Protein AF-A0A4Y2ASX8-F1 (afdb_monomer_lite)

Radius of gyration: 18.34 Å; chains: 1; bounding box: 44×47×40 Å

Foldseek 3Di:
DCLVCLLPCVLPDVVVVVVVQVVVQVVLCVVVVHDPPDDPVVSCVVVVHDRPNVSSLVSLLVVVVVLLLDPPRPCVCVLVDCPVVVVCVVPVVDRDDSNVVNVVVDPPVCVPDNPPNPPPPDDDD

Sequence (125 aa):
MIDYGSVVYGSARPSYLKRLVYVHHQALRLCLGAFRTSPMPSLYAETFEPSLSPRRDKLSLSYYFRILSNDNHPLRETLLNGNNNRLFNARPSCIPHFGLRMRNILPDTFHGVKVHTNDFCGHPP

Secondary structure (DSSP, 8-state):
--GGGHHHHTTS-HHHHHHHHHHHHHHHHHHHT--TTS-HHHHHHHHT---HHHHHHHHHHHHHHHHHT-TT-HHHHHHH-THHHHHHHH-TTSPPPHHHHHHHHS-GGGGG-------------

Structure (mmCIF, N/CA/C/O backbone):
data_AF-A0A4Y2ASX8-F1
#
_entry.id   AF-A0A4Y2ASX8-F1
#
loop_
_atom_site.group_PDB
_atom_site.id
_atom_site.type_symbol
_atom_site.label_atom_id
_atom_site.label_alt_id
_atom_site.label_comp_id
_atom_site.label_asym_id
_atom_site.label_entity_id
_atom_site.label_seq_id
_atom_site.pdbx_PDB_ins_code
_atom_site.Cartn_x
_atom_site.Cartn_y
_atom_site.Cartn_z
_atom_site.occupancy
_atom_site.B_iso_or_equiv
_atom_site.auth_seq_id
_atom_site.auth_comp_id
_atom_site.auth_asym_id
_atom_site.auth_atom_id
_atom_site.pdbx_PDB_model_num
ATOM 1 N N . MET A 1 1 ? -7.655 -14.356 2.475 1.00 56.94 1 MET A N 1
ATOM 2 C CA . MET A 1 1 ? -7.962 -15.211 1.304 1.00 56.94 1 MET A CA 1
ATOM 3 C C . MET A 1 1 ? -8.598 -14.413 0.158 1.00 56.94 1 MET A C 1
ATOM 5 O O . MET A 1 1 ? -9.666 -14.754 -0.330 1.00 56.94 1 MET A O 1
ATOM 9 N N . ILE A 1 2 ? -7.925 -13.343 -0.285 1.00 71.12 2 ILE A N 1
ATOM 10 C CA . ILE A 1 2 ? -8.129 -12.701 -1.612 1.00 71.12 2 ILE A CA 1
ATOM 11 C C . ILE A 1 2 ? -6.741 -12.470 -2.268 1.00 71.12 2 ILE A C 1
ATOM 13 O O . ILE A 1 2 ? -6.567 -11.796 -3.275 1.00 71.12 2 ILE A O 1
ATOM 17 N N . ASP A 1 3 ? -5.708 -13.088 -1.703 1.00 80.81 3 ASP A N 1
ATOM 18 C CA . ASP A 1 3 ? -4.308 -12.722 -1.908 1.00 80.81 3 ASP A CA 1
ATOM 19 C C . ASP A 1 3 ? -3.784 -13.137 -3.291 1.00 80.81 3 ASP A C 1
ATOM 21 O O . ASP A 1 3 ? -2.919 -12.472 -3.847 1.00 80.81 3 ASP A O 1
ATOM 25 N N . TYR A 1 4 ? -4.375 -14.162 -3.912 1.00 82.12 4 TYR A N 1
ATOM 26 C CA . TYR A 1 4 ? -4.001 -14.618 -5.255 1.00 82.12 4 TYR A CA 1
ATOM 27 C C . TYR A 1 4 ? -4.184 -13.532 -6.330 1.00 82.12 4 TYR A C 1
ATOM 29 O O . TYR A 1 4 ? -3.345 -13.359 -7.209 1.00 82.12 4 TYR A O 1
ATOM 37 N N . GLY A 1 5 ? -5.267 -12.755 -6.242 1.00 83.62 5 GLY A N 1
ATOM 38 C CA . GLY A 1 5 ? -5.563 -11.688 -7.200 1.00 83.62 5 GLY A CA 1
ATOM 39 C C . GLY A 1 5 ? -4.975 -10.327 -6.823 1.00 83.62 5 GLY A C 1
ATOM 40 O O . GLY A 1 5 ? -5.189 -9.361 -7.560 1.00 83.62 5 GLY A O 1
ATOM 41 N N . SER A 1 6 ? -4.287 -10.210 -5.679 1.00 86.12 6 SER A N 1
ATOM 42 C CA . SER A 1 6 ? -3.977 -8.918 -5.041 1.00 86.12 6 SER A CA 1
ATOM 43 C C . SER A 1 6 ? -3.147 -7.981 -5.896 1.00 86.12 6 SER A C 1
ATOM 45 O O . SER A 1 6 ? -3.296 -6.761 -5.810 1.00 86.12 6 SER A O 1
ATOM 47 N N . VAL A 1 7 ? -2.303 -8.558 -6.742 1.00 86.00 7 VAL A N 1
ATOM 48 C CA . VAL A 1 7 ? -1.475 -7.848 -7.711 1.00 86.00 7 VAL A CA 1
ATOM 4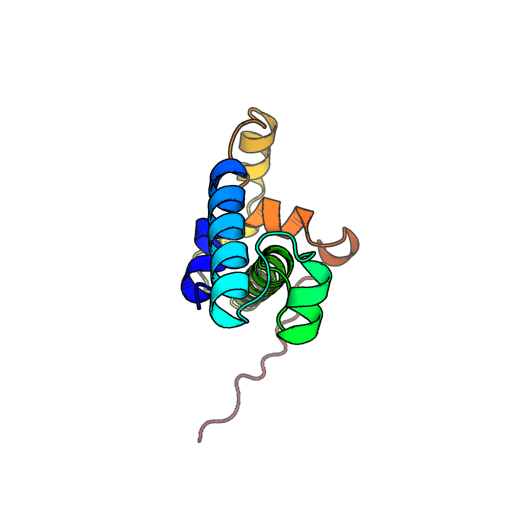9 C C . VAL A 1 7 ? -2.343 -7.155 -8.766 1.00 86.00 7 VAL A C 1
ATOM 51 O O . VAL A 1 7 ? -2.096 -5.998 -9.096 1.00 86.00 7 VAL A O 1
ATOM 54 N N . VAL A 1 8 ? -3.381 -7.842 -9.253 1.00 85.75 8 VAL A N 1
ATOM 55 C CA . VAL A 1 8 ? -4.227 -7.402 -10.371 1.00 85.75 8 VAL A CA 1
ATOM 56 C C . VAL A 1 8 ? -5.261 -6.384 -9.901 1.00 85.75 8 VAL A C 1
ATOM 58 O O . VAL A 1 8 ? -5.255 -5.235 -10.341 1.00 85.75 8 VAL A O 1
ATOM 61 N N . TYR A 1 9 ? -6.127 -6.761 -8.955 1.00 87.56 9 TYR A N 1
ATOM 62 C CA . TYR A 1 9 ? -7.146 -5.831 -8.454 1.00 87.56 9 TYR A CA 1
ATOM 63 C C . TYR A 1 9 ? -6.548 -4.751 -7.546 1.00 87.56 9 TYR A C 1
ATOM 65 O O . TYR A 1 9 ? -7.222 -3.771 -7.240 1.00 87.56 9 TYR A O 1
ATOM 73 N N . GLY A 1 10 ? -5.293 -4.889 -7.106 1.00 85.62 10 GLY A N 1
ATOM 74 C CA . GLY A 1 10 ? -4.578 -3.840 -6.384 1.00 85.62 10 GLY A CA 1
ATOM 75 C C . GLY A 1 10 ? -4.471 -2.536 -7.183 1.00 85.62 10 GLY A C 1
ATOM 76 O O . GLY A 1 10 ? -4.437 -1.462 -6.583 1.00 85.62 10 GLY A O 1
ATOM 77 N N . SER A 1 11 ? -4.484 -2.622 -8.515 1.00 86.31 11 SER A N 1
ATOM 78 C CA . SER A 1 11 ? -4.579 -1.468 -9.410 1.00 86.31 11 SER A CA 1
ATOM 79 C C . SER A 1 11 ? -6.014 -0.965 -9.604 1.00 86.31 11 SER A C 1
ATOM 81 O O . SER A 1 11 ? -6.218 -0.002 -10.321 1.00 86.31 11 SER A O 1
ATOM 83 N N . ALA A 1 12 ? -7.046 -1.548 -8.995 1.00 89.06 12 ALA A N 1
ATOM 84 C CA . ALA A 1 12 ? -8.406 -1.033 -9.145 1.00 89.06 12 ALA A CA 1
ATOM 85 C C . ALA A 1 12 ? -8.544 0.404 -8.606 1.00 89.06 12 ALA A C 1
ATOM 87 O O . ALA A 1 12 ? -7.794 0.860 -7.740 1.00 89.06 12 ALA A O 1
ATOM 88 N N . ARG A 1 13 ? -9.564 1.120 -9.094 1.00 88.31 13 ARG A N 1
ATOM 89 C CA . ARG A 1 13 ? -9.856 2.492 -8.660 1.00 88.31 13 ARG A CA 1
ATOM 90 C C . ARG A 1 13 ? -10.051 2.543 -7.131 1.00 88.31 13 ARG A C 1
ATOM 92 O O . ARG A 1 13 ? -10.694 1.641 -6.583 1.00 88.31 13 ARG A O 1
ATOM 99 N N . PRO A 1 14 ? -9.598 3.605 -6.435 1.00 87.19 14 PRO A N 1
ATOM 100 C CA . PRO A 1 14 ? -9.688 3.698 -4.973 1.00 87.19 14 PRO A CA 1
ATOM 101 C C . PRO A 1 14 ? -11.099 3.481 -4.407 1.00 87.19 14 PRO A C 1
ATOM 103 O O . PRO A 1 14 ? -11.257 2.928 -3.321 1.00 87.19 1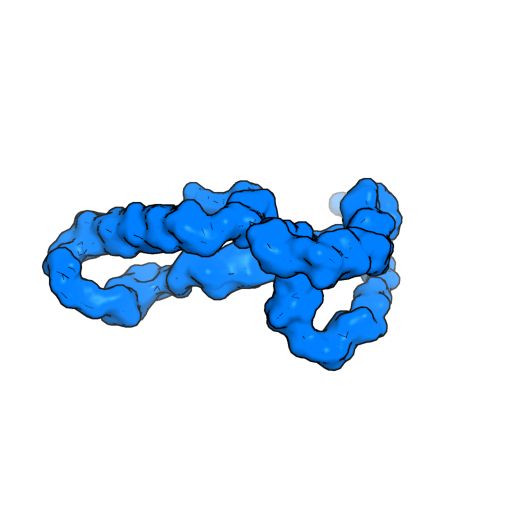4 PRO A O 1
ATOM 106 N N . SER A 1 15 ? -12.136 3.853 -5.164 1.00 90.44 15 SER A N 1
ATOM 107 C CA . SER A 1 15 ? -13.540 3.611 -4.815 1.00 90.44 15 SER A CA 1
ATOM 108 C C . SER A 1 15 ? -13.879 2.121 -4.671 1.00 90.44 15 SER A C 1
ATOM 110 O O . SER A 1 15 ? -14.553 1.743 -3.712 1.00 90.44 15 SER A O 1
ATOM 112 N N . TYR A 1 16 ? -13.390 1.265 -5.574 1.00 90.06 16 TYR A N 1
ATOM 113 C CA . TYR A 1 16 ? -13.578 -0.188 -5.494 1.00 90.06 16 TYR A CA 1
ATOM 114 C C . TYR A 1 16 ? -12.773 -0.788 -4.343 1.00 90.06 16 TYR A C 1
ATOM 116 O O . TYR A 1 16 ? -13.291 -1.615 -3.593 1.00 90.06 16 TYR A O 1
ATOM 124 N N . LEU A 1 17 ? -11.540 -0.315 -4.140 1.00 89.25 17 LEU A N 1
ATOM 125 C CA . LEU A 1 17 ? -10.707 -0.761 -3.023 1.00 89.25 17 LEU A CA 1
ATOM 126 C C . LEU A 1 17 ? -11.343 -0.427 -1.670 1.00 89.25 17 LEU A C 1
ATOM 128 O O . LEU A 1 17 ? -11.325 -1.258 -0.766 1.00 89.25 17 LEU A O 1
ATOM 132 N N . LYS A 1 18 ? -11.971 0.749 -1.541 1.00 91.06 18 LYS A N 1
ATOM 133 C CA . LYS A 1 18 ? -12.698 1.146 -0.327 1.00 91.06 18 LYS A CA 1
ATOM 134 C C . LYS A 1 18 ? -13.873 0.213 -0.030 1.00 91.06 18 LYS A C 1
ATOM 136 O O . LYS A 1 18 ? -14.083 -0.140 1.127 1.00 91.06 18 LYS A O 1
ATOM 141 N N . ARG A 1 19 ? -14.614 -0.221 -1.057 1.00 91.75 19 ARG A N 1
ATOM 142 C CA . ARG A 1 19 ? -15.703 -1.203 -0.899 1.00 91.75 19 ARG A CA 1
ATOM 143 C C . ARG A 1 19 ? -15.178 -2.555 -0.417 1.00 91.75 19 ARG A C 1
ATOM 145 O O . ARG A 1 19 ? -15.754 -3.128 0.499 1.00 91.75 19 ARG A O 1
ATOM 152 N N . LEU A 1 20 ? -14.062 -3.023 -0.974 1.00 89.25 20 LEU A N 1
ATOM 153 C CA . LEU A 1 20 ? -13.428 -4.273 -0.548 1.00 89.25 20 LEU A CA 1
ATOM 154 C C . LEU A 1 20 ? -12.978 -4.214 0.922 1.00 89.25 20 LEU A C 1
ATOM 156 O O . LEU A 1 20 ? -13.233 -5.137 1.692 1.00 89.25 20 LEU A O 1
ATOM 160 N N . VAL A 1 21 ? -12.362 -3.099 1.325 1.00 89.31 21 VAL A N 1
ATOM 161 C CA . VAL A 1 21 ? -11.951 -2.848 2.716 1.00 89.31 21 VAL A CA 1
ATOM 162 C C . VAL A 1 21 ? -13.160 -2.807 3.655 1.00 89.31 21 VAL A C 1
ATOM 164 O O . VAL A 1 21 ? -13.107 -3.374 4.741 1.00 89.31 21 VAL A O 1
ATOM 167 N N . TYR A 1 22 ? -14.268 -2.196 3.230 1.00 90.62 22 TYR A N 1
ATOM 168 C CA . TYR A 1 22 ? -15.502 -2.165 4.015 1.00 90.62 22 TYR A CA 1
ATOM 169 C C . TYR A 1 22 ? -16.061 -3.570 4.276 1.00 90.62 22 TYR A C 1
ATOM 171 O O . TYR A 1 22 ? -16.349 -3.907 5.423 1.00 90.62 22 TYR A O 1
ATOM 179 N N . VAL A 1 23 ? -16.156 -4.405 3.236 1.00 91.12 23 VAL A N 1
ATOM 180 C CA . VAL A 1 23 ? -16.617 -5.797 3.370 1.00 91.12 23 VAL A CA 1
ATOM 181 C C . VAL A 1 23 ? -15.699 -6.586 4.305 1.00 91.12 23 VAL A C 1
ATOM 183 O O . VAL A 1 23 ? -16.186 -7.309 5.168 1.00 91.12 23 VAL A O 1
ATOM 186 N N . HIS A 1 24 ? -14.380 -6.402 4.198 1.00 88.44 24 HIS A N 1
ATOM 187 C CA . HIS A 1 24 ? -13.412 -7.055 5.079 1.00 88.44 24 HIS A CA 1
ATOM 188 C C . HIS A 1 24 ? -13.584 -6.648 6.550 1.00 88.44 24 HIS A C 1
ATOM 190 O O . HIS A 1 24 ? -13.664 -7.510 7.420 1.00 88.44 24 HIS A O 1
ATOM 196 N N . HIS A 1 25 ? -13.709 -5.349 6.835 1.00 90.44 25 HIS A N 1
ATOM 197 C CA . HIS A 1 25 ? -13.958 -4.856 8.192 1.00 90.44 25 HIS A CA 1
ATOM 198 C C . HIS A 1 25 ? -15.269 -5.396 8.771 1.00 90.44 25 HIS A C 1
ATOM 200 O O . HIS A 1 25 ? -15.330 -5.766 9.942 1.00 90.44 25 HIS A O 1
ATOM 206 N N . GLN A 1 26 ? -16.321 -5.446 7.953 1.00 91.94 26 GLN A N 1
ATOM 207 C CA . GLN A 1 26 ? -17.610 -5.978 8.374 1.00 91.94 26 GLN A CA 1
ATOM 208 C C . GLN A 1 26 ? -17.524 -7.479 8.674 1.00 91.94 26 GLN A C 1
ATOM 210 O O . GLN A 1 26 ? -18.069 -7.923 9.681 1.00 91.94 26 GLN A O 1
ATOM 215 N N . ALA A 1 27 ? -16.810 -8.242 7.844 1.00 90.81 27 ALA A N 1
ATOM 216 C CA . ALA A 1 27 ? -16.566 -9.660 8.077 1.00 90.81 27 ALA A CA 1
ATOM 217 C C . ALA A 1 27 ? -15.803 -9.892 9.390 1.00 90.81 27 ALA A C 1
ATOM 219 O O . ALA A 1 27 ? -16.245 -10.699 10.198 1.00 90.81 27 ALA A O 1
ATOM 220 N N . LEU A 1 28 ? -14.732 -9.131 9.656 1.00 90.81 28 LEU A N 1
ATOM 221 C CA . LEU A 1 28 ? -13.980 -9.236 10.914 1.00 90.81 28 LEU A CA 1
ATOM 222 C C . LEU A 1 28 ? -14.869 -9.004 12.138 1.00 90.81 28 LEU A C 1
ATOM 224 O O . LEU A 1 28 ? -14.819 -9.784 13.082 1.00 90.81 28 LEU A O 1
ATOM 228 N N . ARG A 1 29 ? -15.729 -7.978 12.107 1.00 92.50 29 ARG A N 1
ATOM 229 C CA . ARG A 1 29 ? -16.686 -7.724 13.197 1.00 92.50 29 ARG A CA 1
ATOM 230 C C . ARG A 1 29 ? -17.633 -8.898 13.422 1.00 92.50 29 ARG A C 1
ATOM 232 O O . ARG A 1 29 ? -17.875 -9.253 14.568 1.00 92.50 29 ARG A O 1
ATOM 239 N N . LEU A 1 30 ? -18.166 -9.476 12.345 1.00 93.50 30 LEU A N 1
ATOM 240 C CA . LEU A 1 30 ? -19.077 -10.618 12.427 1.00 93.50 30 LEU A CA 1
ATOM 241 C C . LEU A 1 30 ? -18.371 -11.861 12.982 1.00 93.50 30 LEU A C 1
ATOM 243 O O . LEU A 1 30 ? -18.918 -12.509 13.865 1.00 93.50 30 LEU A O 1
ATOM 247 N N . CYS A 1 31 ? -17.156 -12.157 12.517 1.00 90.94 31 CYS A N 1
ATOM 248 C CA . CYS A 1 31 ? -16.374 -13.303 12.986 1.00 90.94 31 CYS A CA 1
ATOM 249 C C . CYS A 1 31 ? -15.951 -13.174 14.458 1.00 90.94 31 CYS A C 1
ATOM 251 O O . CYS A 1 31 ? -15.963 -14.166 15.175 1.00 90.94 31 CYS A O 1
ATOM 253 N N . LEU A 1 32 ? -15.600 -11.965 14.909 1.00 90.19 32 LEU A N 1
ATOM 254 C CA . LEU A 1 32 ? -15.227 -11.673 16.301 1.00 90.19 32 LEU A CA 1
ATOM 255 C C . LEU A 1 32 ? -16.430 -11.482 17.236 1.00 90.19 32 LEU A C 1
ATOM 257 O O . LEU A 1 32 ? -16.245 -11.353 18.441 1.00 90.19 32 LEU A O 1
ATOM 261 N N . GLY A 1 33 ? -17.648 -11.360 16.701 1.00 93.19 33 GLY A N 1
ATOM 262 C CA . GLY A 1 33 ? -18.811 -10.934 17.486 1.00 93.19 33 GLY A CA 1
ATOM 263 C C . GLY A 1 33 ? -18.682 -9.511 18.053 1.00 93.19 33 GLY A C 1
ATOM 264 O O . GLY A 1 33 ? -19.337 -9.168 19.034 1.00 93.19 33 GLY A O 1
ATOM 265 N N . ALA A 1 34 ? -17.833 -8.670 17.459 1.00 91.31 34 ALA A N 1
ATOM 266 C CA . ALA A 1 34 ? -17.561 -7.328 17.958 1.00 91.31 34 ALA A CA 1
ATOM 267 C C . ALA A 1 34 ? -18.698 -6.349 17.623 1.00 91.31 34 ALA A C 1
ATOM 269 O O . ALA A 1 34 ? -19.342 -6.438 16.571 1.00 91.31 34 ALA A O 1
ATOM 270 N N . PHE A 1 35 ? -18.900 -5.340 18.479 1.00 90.00 35 PHE A N 1
ATOM 271 C CA . PHE A 1 35 ? -19.878 -4.281 18.226 1.00 90.00 35 PHE A CA 1
ATOM 272 C C . PHE A 1 35 ? -19.646 -3.603 16.874 1.00 90.00 35 PHE A C 1
ATOM 274 O O . PHE A 1 35 ? -18.515 -3.457 16.407 1.00 90.00 35 PHE A O 1
ATOM 281 N N . ARG A 1 36 ? -20.721 -3.099 16.253 1.00 85.69 36 ARG A N 1
ATOM 282 C CA . ARG A 1 36 ? -20.641 -2.349 14.983 1.00 85.69 36 ARG A CA 1
ATOM 283 C C . ARG A 1 36 ? -19.791 -1.076 15.092 1.00 85.69 36 ARG A C 1
ATOM 285 O O . ARG A 1 36 ? -19.285 -0.597 14.082 1.00 85.69 36 ARG A O 1
ATOM 292 N N . THR A 1 37 ? -19.615 -0.558 16.306 1.00 91.19 37 THR A N 1
ATOM 293 C CA . THR A 1 37 ? -18.871 0.665 16.629 1.00 91.19 37 THR A CA 1
ATOM 294 C C . THR A 1 37 ? -17.440 0.416 17.105 1.00 91.19 37 THR A C 1
ATOM 296 O O . THR A 1 37 ? -16.687 1.378 17.212 1.00 91.19 37 THR A O 1
ATOM 299 N N . SER A 1 38 ? -17.018 -0.837 17.340 1.00 90.50 38 SER A N 1
ATOM 300 C CA . SER A 1 38 ? -15.650 -1.126 17.801 1.00 90.50 38 SER A CA 1
ATOM 301 C C . SER A 1 38 ? -14.597 -0.530 16.853 1.00 90.50 38 SER A C 1
ATOM 303 O O . SER A 1 38 ? -14.775 -0.600 15.634 1.00 90.50 38 SER A O 1
ATOM 305 N N . PRO A 1 39 ? -13.503 0.057 17.345 1.00 90.06 39 PRO A N 1
ATOM 306 C CA . PRO A 1 39 ? -12.481 0.641 16.481 1.00 90.06 39 PRO A CA 1
ATOM 307 C C . PRO A 1 39 ? -11.709 -0.448 15.712 1.00 90.06 39 PRO A C 1
ATOM 309 O O . PRO A 1 39 ? -11.362 -1.484 16.272 1.00 90.06 39 PRO A O 1
ATOM 312 N N . MET A 1 40 ? -11.399 -0.210 14.429 1.00 88.31 40 MET A N 1
ATOM 313 C CA . MET A 1 40 ? -10.645 -1.169 13.595 1.00 88.31 40 MET A CA 1
ATOM 314 C C . MET A 1 40 ? -9.277 -1.570 14.168 1.00 88.31 40 MET A C 1
ATOM 316 O O . MET A 1 40 ? -8.975 -2.760 14.136 1.00 88.31 40 MET A O 1
ATOM 320 N N . PRO A 1 41 ? -8.458 -0.649 14.718 1.00 89.12 41 PRO A N 1
ATOM 321 C CA . PRO A 1 41 ? -7.174 -1.020 15.313 1.00 89.12 41 PRO A CA 1
ATOM 322 C C . PRO A 1 41 ? -7.293 -2.076 16.418 1.00 89.12 41 PRO A C 1
ATOM 324 O O . PRO A 1 41 ? -6.455 -2.965 16.494 1.00 89.12 41 PRO A O 1
ATOM 327 N N . SER A 1 42 ? -8.360 -2.022 17.225 1.00 90.69 42 SER A N 1
ATOM 328 C CA . SER A 1 42 ? -8.618 -3.024 18.265 1.00 90.69 42 SER A CA 1
ATOM 329 C C . SER A 1 42 ? -8.942 -4.391 17.663 1.00 90.69 42 SER A C 1
ATOM 331 O O . SER A 1 42 ? -8.418 -5.393 18.133 1.00 90.69 42 SER A O 1
ATOM 333 N N . LEU A 1 43 ? -9.722 -4.442 16.578 1.00 90.25 43 LEU A N 1
ATOM 334 C CA . LEU A 1 43 ? -10.015 -5.708 15.895 1.00 90.25 43 LEU A CA 1
ATOM 335 C C . LEU A 1 43 ? -8.769 -6.321 15.249 1.00 90.25 43 LEU A C 1
ATOM 337 O O . LEU A 1 43 ? -8.616 -7.539 15.247 1.00 90.25 43 LEU A O 1
ATOM 341 N N . TYR A 1 44 ? -7.879 -5.493 14.701 1.00 90.12 44 TYR A N 1
ATOM 342 C CA . TYR A 1 44 ? -6.613 -5.966 14.140 1.00 90.12 44 TYR A CA 1
ATOM 343 C C . TYR A 1 44 ? -5.657 -6.496 15.212 1.00 90.12 44 TYR A C 1
ATOM 345 O O . TYR A 1 44 ? -4.968 -7.480 14.961 1.00 90.12 44 TYR A O 1
ATOM 353 N N . ALA A 1 45 ? -5.642 -5.887 16.402 1.00 89.12 45 ALA A N 1
ATOM 354 C CA . ALA A 1 45 ? -4.882 -6.405 17.537 1.00 89.12 45 ALA A CA 1
ATOM 355 C C . ALA A 1 45 ? -5.411 -7.776 17.989 1.00 89.12 45 ALA A C 1
ATOM 357 O O . ALA A 1 45 ? -4.623 -8.693 18.179 1.00 89.12 45 ALA A O 1
ATOM 358 N N . GLU A 1 46 ? -6.735 -7.931 18.071 1.00 88.94 46 GLU A N 1
ATOM 359 C CA . GLU A 1 46 ? -7.379 -9.180 18.501 1.00 88.94 46 GLU A CA 1
ATOM 360 C C . GLU A 1 46 ? -7.201 -10.325 17.490 1.00 88.94 46 GLU A C 1
ATOM 362 O O . GLU A 1 46 ? -7.028 -11.484 17.853 1.00 88.94 46 GLU A O 1
ATOM 367 N N . THR A 1 47 ? -7.234 -10.009 16.193 1.00 85.38 47 THR A N 1
ATOM 368 C CA . THR A 1 47 ? -7.119 -11.006 15.111 1.00 85.38 47 THR A CA 1
ATOM 369 C C . THR A 1 47 ? -5.684 -11.307 14.706 1.00 85.38 47 THR A C 1
ATOM 371 O O . THR A 1 47 ? -5.470 -12.203 13.892 1.00 85.38 47 THR A O 1
ATOM 374 N N . PHE A 1 48 ? -4.712 -10.552 15.233 1.00 83.88 48 PHE A N 1
ATOM 375 C CA . PHE A 1 48 ? -3.303 -10.587 14.830 1.00 83.88 48 PHE A CA 1
ATOM 376 C C . PHE A 1 48 ? -3.086 -10.447 13.310 1.00 83.88 48 PHE A C 1
ATOM 378 O O . PHE A 1 48 ? -2.052 -10.847 12.775 1.00 83.88 48 PHE A O 1
ATOM 385 N N . GLU A 1 49 ? -4.051 -9.860 12.599 1.00 80.81 49 GLU A N 1
ATOM 386 C CA . GLU A 1 49 ? -4.087 -9.819 11.140 1.00 80.81 49 GLU A CA 1
ATOM 387 C C . GLU A 1 49 ? -3.958 -8.358 10.673 1.00 80.81 49 GLU A C 1
ATOM 389 O O . GLU A 1 49 ? -4.795 -7.523 11.020 1.00 80.81 49 GLU A O 1
ATOM 394 N N . PRO A 1 50 ? -2.933 -7.983 9.880 1.00 78.12 50 PRO A N 1
ATOM 395 C CA . PRO A 1 50 ? -2.799 -6.609 9.404 1.00 78.12 50 PRO A CA 1
ATOM 396 C C . PRO A 1 50 ? -3.948 -6.175 8.480 1.00 78.12 50 PRO A C 1
ATOM 398 O O . PRO A 1 50 ? -4.663 -6.986 7.883 1.00 78.12 50 PRO A O 1
ATOM 401 N N . SER A 1 51 ? -4.096 -4.864 8.296 1.00 81.12 51 SER A N 1
ATOM 402 C CA . SER A 1 51 ? -5.086 -4.328 7.360 1.00 81.12 51 SER A CA 1
ATOM 403 C C . SER A 1 51 ? -4.804 -4.739 5.906 1.00 81.12 51 SER A C 1
ATOM 405 O O . SER A 1 51 ? -3.680 -5.058 5.510 1.00 81.12 51 SER A O 1
ATOM 407 N N . LEU A 1 52 ? -5.846 -4.728 5.070 1.00 82.50 52 LEU A N 1
ATOM 408 C CA . LEU A 1 52 ? -5.767 -5.227 3.692 1.00 82.50 52 LEU A CA 1
ATOM 409 C C . LEU A 1 52 ? -4.784 -4.436 2.806 1.00 82.50 52 LEU A C 1
ATOM 411 O O . LEU A 1 52 ? -4.259 -4.971 1.837 1.00 82.50 52 LEU A O 1
ATOM 415 N N . SER A 1 53 ? -4.552 -3.151 3.077 1.00 84.38 53 SER A N 1
ATOM 416 C CA . SER A 1 53 ? -3.641 -2.310 2.281 1.00 84.38 53 SER A CA 1
ATOM 417 C C . SER A 1 53 ? -2.172 -2.749 2.372 1.00 84.38 53 SER A C 1
ATOM 419 O O . SER A 1 53 ? -1.661 -3.201 1.350 1.00 84.38 53 SER A O 1
ATOM 421 N N . PRO A 1 54 ? -1.522 -2.755 3.552 1.00 85.44 54 PRO A N 1
ATOM 422 C CA . PRO A 1 54 ? -0.129 -3.186 3.681 1.00 85.44 54 PRO A CA 1
ATOM 423 C C . PRO A 1 54 ? 0.080 -4.642 3.252 1.00 85.44 54 PRO A C 1
ATOM 425 O O . PRO A 1 54 ? 1.114 -4.970 2.674 1.00 85.44 54 PRO A O 1
ATOM 428 N N . ARG A 1 55 ? -0.916 -5.520 3.453 1.00 86.94 55 ARG A N 1
ATOM 429 C CA . ARG A 1 55 ? -0.860 -6.896 2.934 1.00 86.94 55 ARG A CA 1
ATOM 430 C C . ARG A 1 55 ? -0.761 -6.918 1.405 1.00 86.94 55 ARG A C 1
ATOM 432 O O . ARG A 1 55 ? 0.076 -7.630 0.855 1.00 86.94 55 ARG A O 1
ATOM 439 N N . ARG A 1 56 ? -1.575 -6.115 0.710 1.00 88.81 56 ARG A N 1
ATOM 440 C CA . ARG A 1 56 ? -1.534 -5.997 -0.758 1.00 88.81 56 ARG A CA 1
ATOM 441 C C . ARG A 1 56 ? -0.233 -5.387 -1.249 1.00 88.81 56 ARG A C 1
ATOM 443 O O . ARG A 1 56 ? 0.269 -5.846 -2.273 1.00 88.81 56 ARG A O 1
ATOM 450 N N . ASP A 1 57 ? 0.299 -4.395 -0.546 1.00 88.56 57 ASP A N 1
ATOM 451 C CA . ASP A 1 57 ? 1.560 -3.750 -0.914 1.00 88.56 57 ASP A CA 1
ATOM 452 C C . ASP A 1 57 ? 2.720 -4.737 -0.784 1.00 88.56 57 ASP A C 1
ATOM 454 O O . ASP A 1 57 ? 3.473 -4.913 -1.738 1.00 88.56 57 ASP A O 1
ATOM 458 N N . LYS A 1 58 ? 2.777 -5.494 0.321 1.00 89.50 58 LYS A N 1
ATOM 459 C CA . LYS A 1 58 ? 3.737 -6.590 0.511 1.00 89.50 58 LYS A CA 1
ATOM 460 C C . LYS A 1 58 ? 3.661 -7.614 -0.623 1.00 89.50 58 LYS A C 1
ATOM 462 O O . LYS A 1 58 ? 4.674 -7.898 -1.251 1.00 89.50 58 LYS A O 1
ATOM 467 N N . LEU A 1 59 ? 2.469 -8.142 -0.917 1.00 89.81 59 LEU A N 1
ATOM 468 C CA . LEU A 1 59 ? 2.275 -9.137 -1.983 1.00 89.81 59 LEU A CA 1
ATOM 469 C C . LEU A 1 59 ? 2.651 -8.589 -3.363 1.00 89.81 59 LEU A C 1
ATOM 471 O O . LEU A 1 59 ? 3.288 -9.276 -4.160 1.00 89.81 59 LEU A O 1
ATOM 475 N N . SER A 1 60 ? 2.274 -7.341 -3.637 1.00 89.81 60 SER A N 1
ATOM 476 C CA . SER A 1 60 ? 2.593 -6.670 -4.895 1.00 89.81 60 SER A CA 1
ATOM 477 C C . SER A 1 60 ? 4.101 -6.484 -5.050 1.00 89.81 60 SER A C 1
ATOM 479 O O . SER A 1 60 ? 4.640 -6.765 -6.116 1.00 89.81 60 SER A O 1
ATOM 481 N N . LEU A 1 61 ? 4.787 -6.083 -3.981 1.00 89.19 61 LEU A N 1
ATOM 482 C CA . LEU A 1 61 ? 6.229 -5.880 -3.979 1.00 89.19 61 LEU A CA 1
ATOM 483 C C . LEU A 1 61 ? 6.992 -7.206 -4.113 1.00 89.19 61 LEU A C 1
ATOM 485 O O . LEU A 1 61 ? 7.923 -7.302 -4.908 1.00 89.19 61 LEU A O 1
ATOM 489 N N . SER A 1 62 ? 6.561 -8.260 -3.414 1.00 89.56 62 SER A N 1
ATOM 490 C CA . SER A 1 62 ? 7.120 -9.607 -3.590 1.00 89.56 62 SER A CA 1
ATOM 491 C C . SER A 1 62 ? 6.973 -10.095 -5.032 1.00 89.56 62 SER A C 1
ATOM 493 O O . SER A 1 62 ? 7.915 -10.646 -5.599 1.00 89.56 62 SER A O 1
ATOM 495 N N . TYR A 1 63 ? 5.815 -9.860 -5.654 1.00 89.75 63 TYR A N 1
ATOM 496 C CA . TYR A 1 63 ? 5.599 -10.200 -7.058 1.00 89.75 63 TYR A CA 1
ATOM 497 C C . TYR A 1 63 ? 6.474 -9.362 -8.000 1.00 89.75 63 TYR A C 1
ATOM 499 O O . TYR A 1 63 ? 7.057 -9.901 -8.937 1.00 89.75 63 TYR A O 1
ATOM 507 N N . TYR A 1 64 ? 6.626 -8.066 -7.725 1.00 88.44 64 TYR A N 1
ATOM 508 C CA . TYR A 1 64 ? 7.501 -7.173 -8.481 1.00 88.44 64 TYR A CA 1
ATOM 509 C C . TYR A 1 64 ? 8.954 -7.660 -8.483 1.00 88.44 64 TYR A C 1
ATOM 511 O O . TYR A 1 64 ? 9.535 -7.843 -9.551 1.00 88.44 64 TYR A O 1
ATOM 519 N N . PHE A 1 65 ? 9.518 -7.963 -7.310 1.00 87.81 65 PHE A N 1
ATOM 520 C CA . PHE A 1 65 ? 10.874 -8.505 -7.217 1.00 87.81 65 PHE A CA 1
ATOM 521 C C . PHE A 1 65 ? 11.010 -9.874 -7.882 1.00 87.81 65 PHE A C 1
ATOM 523 O O . PHE A 1 65 ? 12.031 -10.144 -8.511 1.00 87.81 65 PHE A O 1
ATOM 530 N N . ARG A 1 66 ? 9.975 -10.720 -7.817 1.00 89.06 66 ARG A N 1
ATOM 531 C CA . ARG A 1 66 ? 9.964 -12.011 -8.516 1.00 89.06 66 ARG A CA 1
ATOM 532 C C . ARG A 1 66 ? 10.048 -11.848 -10.035 1.00 89.06 66 ARG A C 1
ATOM 534 O O . ARG A 1 66 ? 10.739 -12.633 -10.675 1.00 89.06 66 ARG A O 1
ATOM 541 N N . ILE A 1 67 ? 9.381 -10.839 -10.603 1.00 87.81 67 ILE A N 1
ATOM 542 C CA . ILE A 1 67 ? 9.510 -10.518 -12.032 1.00 87.81 67 ILE A CA 1
ATOM 543 C C . ILE A 1 67 ? 10.906 -9.977 -12.341 1.00 87.81 67 ILE A C 1
ATOM 545 O O . ILE A 1 67 ? 11.501 -10.382 -13.332 1.00 87.81 67 ILE A O 1
ATOM 549 N N . LEU A 1 68 ? 11.438 -9.086 -11.501 1.00 84.56 68 LEU A N 1
ATOM 550 C CA . LEU A 1 68 ? 12.777 -8.527 -11.708 1.00 84.56 68 LEU A CA 1
ATOM 551 C C . LEU A 1 68 ? 13.883 -9.586 -11.648 1.00 84.56 68 LEU A C 1
ATOM 553 O O . LEU A 1 68 ? 14.856 -9.470 -12.383 1.00 84.56 68 LEU A O 1
ATOM 557 N N . SER A 1 69 ? 13.717 -10.604 -10.803 1.00 85.94 69 SER A N 1
ATOM 558 C CA . SER A 1 69 ? 14.691 -11.690 -10.621 1.00 85.94 69 SER A CA 1
ATOM 559 C C . SER A 1 69 ? 14.674 -12.722 -11.754 1.00 85.94 69 SER A C 1
ATOM 561 O O . SER A 1 69 ? 15.563 -13.560 -11.817 1.00 85.94 69 SER A O 1
ATOM 563 N N . ASN A 1 70 ? 13.648 -12.723 -12.611 1.00 85.50 70 ASN A N 1
ATOM 564 C CA . ASN A 1 70 ? 13.525 -13.671 -13.714 1.00 85.50 70 ASN A CA 1
ATOM 565 C C . ASN A 1 70 ? 13.667 -12.939 -15.049 1.00 85.50 70 ASN A C 1
ATOM 567 O O . ASN A 1 70 ? 12.728 -12.294 -15.518 1.00 85.50 70 ASN A O 1
ATOM 571 N N . ASP A 1 71 ? 14.827 -13.095 -15.680 1.00 79.75 71 ASP A N 1
ATOM 572 C CA . ASP A 1 71 ? 15.148 -12.424 -16.940 1.00 79.75 71 ASP A CA 1
ATOM 573 C C . ASP A 1 71 ? 14.231 -12.825 -18.104 1.00 79.75 71 ASP A C 1
ATOM 575 O O . ASP A 1 71 ? 13.941 -11.994 -18.961 1.00 79.75 71 ASP A O 1
ATOM 579 N N . ASN A 1 72 ? 13.680 -14.043 -18.090 1.00 85.25 72 ASN A N 1
ATOM 580 C CA . ASN A 1 72 ? 12.781 -14.555 -19.130 1.00 85.25 72 ASN A CA 1
ATOM 581 C C . AS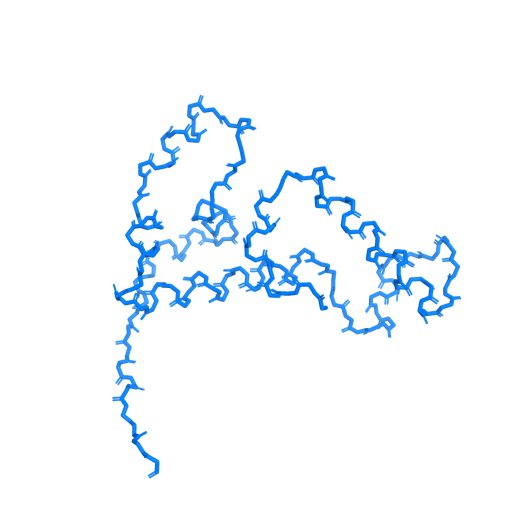N A 1 72 ? 11.296 -14.248 -18.865 1.00 85.25 72 ASN A C 1
ATOM 583 O O . ASN A 1 72 ? 10.414 -14.767 -19.553 1.00 85.25 72 ASN A O 1
ATOM 587 N N . HIS A 1 73 ? 10.973 -13.444 -17.850 1.00 85.38 73 HIS A N 1
ATOM 588 C CA . HIS A 1 73 ? 9.583 -13.157 -17.522 1.00 85.38 73 HIS A CA 1
ATOM 589 C C . HIS A 1 73 ? 8.961 -12.160 -18.524 1.00 85.38 73 HIS A C 1
ATOM 591 O O . HIS A 1 73 ? 9.458 -11.040 -18.659 1.00 85.38 73 HIS A O 1
ATOM 597 N N . PRO A 1 74 ? 7.805 -12.463 -19.150 1.00 85.50 74 PRO A N 1
ATOM 598 C CA . PRO A 1 74 ? 7.233 -11.634 -20.222 1.00 85.50 74 PRO A CA 1
ATOM 599 C C . PRO A 1 74 ? 6.862 -10.210 -19.774 1.00 85.50 74 PRO A C 1
ATOM 601 O O . PRO A 1 74 ? 6.889 -9.266 -20.559 1.00 85.50 74 PRO A O 1
ATOM 604 N N . LEU A 1 75 ? 6.534 -10.026 -18.490 1.00 82.56 75 LEU A N 1
ATOM 605 C CA . LEU A 1 75 ? 6.209 -8.707 -17.930 1.00 82.56 75 LEU A CA 1
ATOM 606 C C . LEU A 1 75 ? 7.439 -7.857 -17.561 1.00 82.56 75 LEU A C 1
ATOM 608 O O . LEU A 1 75 ? 7.261 -6.688 -17.222 1.00 82.56 75 LEU A O 1
ATOM 612 N N . ARG A 1 76 ? 8.665 -8.403 -17.605 1.00 83.50 76 ARG A N 1
ATOM 613 C CA . ARG A 1 76 ? 9.887 -7.696 -17.179 1.00 83.50 76 ARG A CA 1
ATOM 614 C C . ARG A 1 76 ? 10.181 -6.496 -18.071 1.00 83.50 76 ARG A C 1
ATOM 616 O O . AR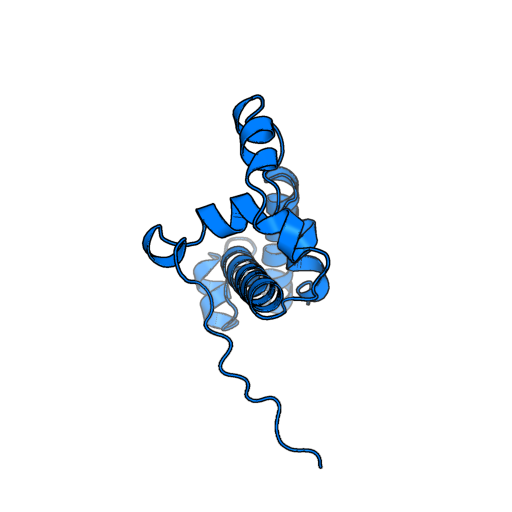G A 1 76 ? 10.304 -5.383 -17.567 1.00 83.50 76 ARG A O 1
ATOM 623 N N . GLU A 1 77 ? 10.166 -6.699 -19.385 1.00 81.69 77 GLU A N 1
ATOM 624 C CA . GLU A 1 77 ? 10.354 -5.627 -20.371 1.00 81.69 77 GLU A CA 1
ATOM 625 C C . GLU A 1 77 ? 9.323 -4.509 -20.189 1.00 81.69 77 GLU A C 1
ATOM 627 O O . GLU A 1 77 ? 9.663 -3.332 -20.122 1.00 81.69 77 GLU A O 1
ATOM 632 N N . THR A 1 78 ? 8.050 -4.869 -20.000 1.00 81.19 78 THR A N 1
ATOM 633 C CA . THR A 1 78 ? 6.962 -3.891 -19.826 1.00 81.19 78 THR A CA 1
ATOM 634 C C . THR A 1 78 ? 7.085 -3.096 -18.519 1.00 81.19 78 THR A C 1
ATOM 636 O O . THR A 1 78 ? 6.689 -1.932 -18.470 1.00 81.19 78 THR A O 1
ATOM 639 N N . LEU A 1 79 ? 7.628 -3.704 -17.459 1.00 79.25 79 LEU A N 1
ATOM 640 C CA . LEU A 1 79 ? 7.859 -3.062 -16.160 1.00 79.25 79 LEU A CA 1
ATOM 641 C C . LEU A 1 79 ? 9.060 -2.111 -16.152 1.00 79.25 79 LEU A C 1
ATOM 643 O O . LEU A 1 79 ? 9.039 -1.081 -15.468 1.00 79.25 79 LEU A O 1
ATOM 647 N N . LEU A 1 80 ? 10.114 -2.468 -16.881 1.00 74.62 80 LEU A N 1
ATOM 648 C CA . LEU A 1 80 ? 11.312 -1.645 -17.024 1.00 74.62 80 LEU A CA 1
ATOM 649 C C . LEU A 1 80 ? 11.078 -0.501 -18.018 1.00 74.62 80 LEU A C 1
ATOM 651 O O . LEU A 1 80 ? 11.592 0.602 -17.816 1.00 74.62 80 LEU A O 1
ATOM 655 N N . ASN A 1 81 ? 10.239 -0.731 -19.031 1.00 74.19 81 ASN A N 1
ATOM 656 C CA . ASN A 1 81 ? 9.899 0.248 -20.050 1.00 74.19 81 ASN A CA 1
ATOM 657 C C . ASN A 1 81 ? 9.150 1.461 -19.463 1.00 74.19 81 ASN A C 1
ATOM 659 O O . ASN A 1 81 ? 7.971 1.406 -19.109 1.00 74.19 81 ASN A O 1
ATOM 663 N N . GLY A 1 82 ? 9.841 2.602 -19.408 1.00 68.38 82 GLY A N 1
ATOM 664 C CA . GLY A 1 82 ? 9.309 3.867 -18.899 1.00 68.38 82 GLY A CA 1
ATOM 665 C C . GLY A 1 82 ? 8.293 4.561 -19.814 1.00 68.38 82 GLY A C 1
ATOM 666 O O . GLY A 1 82 ? 7.732 5.582 -19.415 1.00 68.38 82 GLY A O 1
ATOM 667 N N . ASN A 1 83 ? 8.017 4.040 -21.016 1.00 72.75 83 ASN A N 1
ATOM 668 C CA . ASN A 1 83 ? 7.101 4.678 -21.972 1.00 72.75 83 ASN A CA 1
ATOM 669 C C . ASN A 1 83 ? 5.686 4.865 -21.400 1.00 72.75 83 ASN A C 1
ATOM 671 O O . ASN A 1 83 ? 5.057 5.902 -21.620 1.00 72.75 83 ASN A O 1
ATOM 675 N N . ASN A 1 84 ? 5.219 3.915 -20.589 1.00 72.88 84 ASN A N 1
ATOM 676 C CA . ASN A 1 84 ? 3.907 3.973 -19.943 1.00 72.88 84 ASN A CA 1
ATOM 677 C C . ASN A 1 84 ? 3.780 5.132 -18.936 1.00 72.88 84 ASN A C 1
ATOM 679 O O . ASN A 1 84 ? 2.684 5.657 -18.731 1.00 72.88 84 ASN A O 1
ATOM 683 N N . ASN A 1 85 ? 4.893 5.592 -18.352 1.00 79.50 85 ASN A N 1
ATOM 684 C CA . ASN A 1 85 ? 4.889 6.737 -17.438 1.00 79.50 85 ASN A CA 1
ATOM 685 C C . ASN A 1 85 ? 4.531 8.032 -18.173 1.00 79.50 85 ASN A C 1
ATOM 687 O O . ASN A 1 85 ? 3.817 8.870 -17.630 1.00 79.50 85 ASN A O 1
ATOM 691 N N . ARG A 1 86 ? 4.972 8.186 -19.430 1.00 81.69 86 ARG A N 1
ATOM 692 C CA . ARG A 1 86 ? 4.671 9.375 -20.246 1.00 81.69 86 ARG A CA 1
ATOM 693 C C . ARG A 1 86 ? 3.172 9.483 -20.520 1.00 81.69 86 ARG A C 1
ATOM 695 O O . ARG A 1 86 ? 2.603 10.562 -20.388 1.00 81.69 86 ARG A O 1
ATOM 702 N N . LEU A 1 87 ? 2.534 8.353 -20.835 1.00 80.50 87 LEU A N 1
ATOM 703 C CA . LEU A 1 87 ? 1.088 8.275 -21.057 1.00 80.50 87 LEU A CA 1
ATOM 704 C C . LEU A 1 87 ? 0.299 8.587 -19.778 1.00 80.50 87 LEU A C 1
ATOM 706 O O . LEU A 1 87 ? -0.682 9.324 -19.830 1.00 80.50 87 LEU A O 1
ATOM 710 N N . PHE A 1 88 ? 0.745 8.075 -18.626 1.00 83.69 88 PHE A N 1
ATOM 711 C CA . PHE A 1 88 ? 0.132 8.404 -17.337 1.00 83.69 88 PHE A CA 1
ATOM 712 C C . PHE A 1 88 ? 0.272 9.895 -16.999 1.00 83.69 88 PHE A C 1
ATOM 714 O O . PHE A 1 88 ? -0.709 10.525 -16.617 1.00 83.69 88 PHE A O 1
ATOM 721 N N . ASN A 1 89 ? 1.455 10.480 -17.202 1.00 84.56 89 ASN A N 1
ATOM 722 C CA . ASN A 1 89 ? 1.699 11.900 -16.938 1.00 84.56 89 ASN A CA 1
ATOM 723 C C . ASN A 1 89 ? 0.832 12.816 -17.816 1.00 84.56 89 ASN A C 1
ATOM 725 O O . ASN A 1 89 ? 0.405 13.871 -17.359 1.00 84.56 89 ASN A O 1
ATOM 729 N N . ALA A 1 90 ? 0.518 12.400 -19.047 1.00 88.06 90 ALA A N 1
ATOM 730 C CA . ALA A 1 90 ? -0.411 13.120 -19.918 1.00 88.06 90 ALA A CA 1
ATOM 731 C C . ALA A 1 90 ? -1.875 13.043 -19.436 1.00 88.06 90 ALA A C 1
ATOM 733 O O . ALA A 1 90 ? -2.679 13.916 -19.760 1.00 88.06 90 ALA A O 1
ATOM 734 N N . ARG A 1 91 ? -2.246 12.010 -18.664 1.00 86.62 91 ARG A N 1
ATOM 735 C CA . ARG A 1 91 ? -3.607 11.825 -18.142 1.00 86.62 91 ARG A CA 1
ATOM 736 C C . ARG A 1 91 ? -3.600 11.204 -16.733 1.00 86.62 91 ARG A C 1
ATOM 738 O O . ARG A 1 91 ? -3.903 10.016 -16.586 1.00 86.62 91 ARG A O 1
ATOM 745 N N . PRO A 1 92 ? -3.365 12.007 -15.678 1.00 80.56 92 PRO A N 1
ATOM 746 C CA . PRO A 1 92 ? -3.197 11.513 -14.306 1.00 80.56 92 PRO A CA 1
ATOM 747 C C . PRO A 1 92 ? -4.488 10.966 -13.676 1.00 80.56 92 PRO A C 1
ATOM 749 O O . PRO A 1 92 ? -4.450 10.326 -12.630 1.00 80.56 92 PRO A O 1
ATOM 752 N N . SER A 1 93 ? -5.647 11.197 -14.303 1.00 82.88 93 SER A N 1
ATOM 753 C CA . SER A 1 93 ? -6.925 10.606 -13.885 1.00 82.88 93 SER A CA 1
ATOM 754 C C . SER A 1 93 ? -7.048 9.117 -14.224 1.00 82.88 93 SER A C 1
ATOM 756 O O . SER A 1 93 ? -7.962 8.448 -13.731 1.00 82.88 93 SER A O 1
ATOM 758 N N . CYS A 1 94 ? -6.152 8.591 -15.065 1.00 84.12 94 CYS A 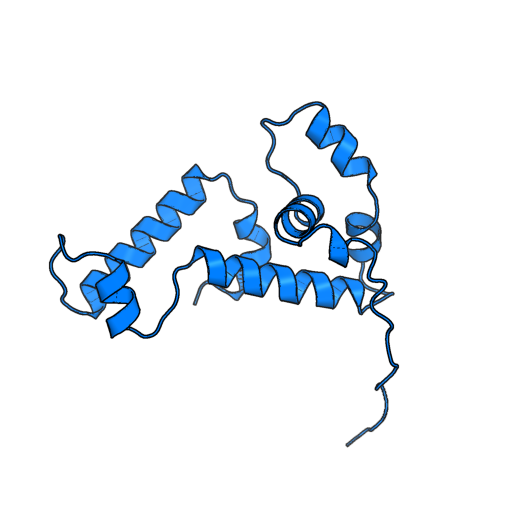N 1
ATOM 759 C CA . CYS A 1 94 ? -6.079 7.166 -15.344 1.00 84.12 94 CYS A CA 1
ATOM 760 C C . CYS A 1 94 ? -5.542 6.405 -14.134 1.00 84.12 94 CYS A C 1
ATOM 762 O O . CYS A 1 94 ? -4.850 6.935 -13.273 1.00 84.12 94 CYS A O 1
ATOM 764 N N . ILE A 1 95 ? -5.865 5.123 -14.074 1.00 85.31 95 ILE A N 1
ATOM 765 C CA . ILE A 1 95 ? -5.321 4.236 -13.056 1.00 85.31 95 ILE A CA 1
ATOM 766 C C . ILE A 1 95 ? -3.820 4.031 -13.332 1.00 85.31 95 ILE A C 1
ATOM 768 O O . ILE A 1 95 ? -3.470 3.696 -14.468 1.00 85.31 95 ILE A O 1
ATOM 772 N N . PRO A 1 96 ? -2.929 4.180 -12.333 1.00 85.25 96 PRO A N 1
ATOM 773 C CA . PRO A 1 96 ? -1.518 3.891 -12.529 1.00 85.25 96 PRO A CA 1
ATOM 774 C C . PRO A 1 96 ? -1.318 2.393 -12.780 1.00 85.25 96 PRO A C 1
ATOM 776 O O . PRO A 1 96 ? -1.789 1.534 -12.028 1.00 85.25 96 PRO A O 1
ATOM 779 N N . HIS A 1 97 ? -0.588 2.081 -13.846 1.00 85.62 97 HIS A N 1
ATOM 780 C CA . HIS A 1 97 ? -0.139 0.723 -14.127 1.00 85.62 97 HIS A CA 1
ATOM 781 C C . HIS A 1 97 ? 0.768 0.165 -13.017 1.00 85.62 97 HIS A C 1
ATOM 783 O O . HIS A 1 97 ? 1.351 0.901 -12.214 1.00 85.62 97 HIS A O 1
ATOM 789 N N . PHE A 1 98 ? 0.881 -1.164 -12.986 1.00 85.81 98 PHE A N 1
ATOM 790 C CA . PHE A 1 98 ? 1.527 -1.905 -11.905 1.00 85.81 98 PHE A CA 1
ATOM 791 C C . PHE A 1 98 ? 2.961 -1.430 -11.611 1.00 85.81 98 PHE A C 1
ATOM 793 O O . PHE A 1 98 ? 3.280 -1.187 -10.450 1.00 85.81 98 PHE A O 1
ATOM 800 N N . GLY A 1 99 ? 3.788 -1.210 -12.639 1.00 84.50 99 GLY A N 1
ATOM 801 C CA . GLY A 1 99 ? 5.177 -0.763 -12.470 1.00 84.50 99 GLY A CA 1
ATOM 802 C C . GLY A 1 99 ? 5.308 0.596 -11.787 1.00 84.50 99 GLY A C 1
ATOM 803 O O . GLY A 1 99 ? 6.047 0.719 -10.814 1.00 84.50 99 GLY A O 1
ATOM 804 N N . LEU A 1 100 ? 4.535 1.596 -12.223 1.00 84.06 100 LEU A N 1
ATOM 805 C CA . LEU A 1 100 ? 4.515 2.916 -11.582 1.00 84.06 100 LEU A CA 1
ATOM 806 C C . LEU A 1 100 ? 4.017 2.850 -10.138 1.00 84.06 100 LEU A C 1
ATOM 808 O O . LEU A 1 100 ? 4.552 3.527 -9.269 1.00 84.06 100 LEU A O 1
ATOM 812 N N . ARG A 1 101 ? 3.030 1.994 -9.853 1.00 86.44 101 ARG A N 1
ATOM 813 C CA . ARG A 1 101 ? 2.553 1.792 -8.482 1.00 86.44 101 ARG A CA 1
ATOM 814 C C . ARG A 1 101 ? 3.641 1.205 -7.580 1.00 86.44 101 ARG A C 1
ATOM 816 O O . ARG A 1 101 ? 3.780 1.658 -6.453 1.00 86.44 101 ARG A O 1
ATOM 823 N N . MET A 1 102 ? 4.401 0.220 -8.062 1.00 86.69 102 MET A N 1
ATOM 824 C CA . MET A 1 102 ? 5.501 -0.377 -7.290 1.00 86.69 102 MET A CA 1
ATOM 825 C C . MET A 1 102 ? 6.621 0.627 -7.048 1.00 86.69 102 MET A C 1
ATOM 827 O O . MET A 1 102 ? 7.116 0.718 -5.932 1.00 86.69 102 MET A O 1
ATOM 831 N N . ARG A 1 103 ? 6.942 1.438 -8.060 1.00 82.62 103 ARG A N 1
ATOM 832 C CA . ARG A 1 103 ? 7.876 2.561 -7.940 1.00 82.62 103 ARG A CA 1
ATOM 833 C C . ARG A 1 103 ? 7.432 3.572 -6.882 1.00 82.62 103 ARG A C 1
ATOM 835 O O . ARG A 1 103 ? 8.235 3.940 -6.049 1.00 82.62 103 ARG A O 1
ATOM 842 N N . ASN A 1 104 ? 6.151 3.933 -6.831 1.00 82.88 104 ASN A N 1
ATOM 843 C CA . ASN A 1 104 ? 5.645 4.881 -5.828 1.00 82.88 104 ASN A CA 1
ATOM 844 C C . ASN A 1 104 ? 5.659 4.340 -4.386 1.00 82.88 104 ASN A C 1
ATOM 846 O O . ASN A 1 104 ? 5.696 5.125 -3.444 1.00 82.88 104 ASN A O 1
ATOM 850 N N . ILE A 1 105 ? 5.556 3.019 -4.199 1.00 83.31 105 ILE A N 1
ATOM 851 C CA . ILE A 1 105 ? 5.630 2.381 -2.869 1.00 83.31 105 ILE A CA 1
ATOM 852 C C . ILE A 1 105 ? 7.089 2.247 -2.418 1.00 83.31 105 ILE A C 1
ATOM 854 O O . ILE A 1 105 ? 7.384 2.240 -1.224 1.00 83.31 105 ILE A O 1
ATOM 858 N N . LEU A 1 106 ? 7.997 2.100 -3.378 1.00 79.62 106 LEU A N 1
ATOM 859 C CA . LEU A 1 106 ? 9.397 1.832 -3.139 1.00 79.62 106 LEU A CA 1
ATOM 860 C C . LEU A 1 106 ? 10.164 3.149 -2.917 1.00 79.62 106 LEU A C 1
ATOM 862 O O . LEU A 1 106 ? 10.081 4.042 -3.757 1.00 79.62 106 LEU A O 1
ATOM 866 N N . PRO A 1 107 ? 10.944 3.284 -1.831 1.00 70.69 107 PRO A N 1
ATOM 867 C CA . PRO A 1 107 ? 11.750 4.480 -1.623 1.00 70.69 107 PRO A CA 1
ATOM 868 C C . PRO A 1 107 ? 12.758 4.673 -2.766 1.00 70.69 107 PRO A C 1
ATOM 870 O O . PRO A 1 107 ? 13.270 3.696 -3.326 1.00 70.69 107 PRO A O 1
ATOM 873 N N . ASP A 1 108 ? 13.056 5.934 -3.095 1.00 60.16 108 ASP A N 1
ATOM 874 C CA . ASP A 1 108 ? 13.889 6.338 -4.242 1.00 60.16 108 ASP A CA 1
ATOM 875 C C . ASP A 1 108 ? 15.227 5.580 -4.317 1.00 60.16 108 ASP A C 1
ATOM 877 O O . ASP A 1 108 ? 15.701 5.245 -5.402 1.00 60.16 108 ASP A O 1
ATOM 881 N N . THR A 1 109 ? 15.779 5.187 -3.166 1.00 58.12 109 THR A N 1
ATOM 882 C CA . THR A 1 109 ? 17.010 4.397 -3.021 1.00 58.12 109 THR A CA 1
ATOM 883 C C . THR A 1 109 ? 17.006 3.076 -3.801 1.00 58.12 109 THR A C 1
ATOM 885 O O . THR A 1 109 ? 18.052 2.636 -4.270 1.00 58.12 109 THR A O 1
ATOM 888 N N . PHE A 1 110 ? 15.851 2.425 -3.969 1.00 58.53 110 PHE A N 1
ATOM 889 C CA . PHE A 1 110 ? 15.772 1.104 -4.608 1.00 58.53 110 PHE A CA 1
ATOM 890 C C . PHE A 1 110 ? 15.436 1.154 -6.103 1.00 58.53 110 PHE A C 1
ATOM 892 O O . PHE A 1 110 ? 15.423 0.111 -6.758 1.00 58.53 110 PHE A O 1
ATOM 899 N N . HIS A 1 111 ? 15.219 2.339 -6.682 1.00 57.59 111 HIS A N 1
ATOM 900 C CA . HIS A 1 111 ? 14.989 2.476 -8.124 1.00 57.59 111 HIS A CA 1
ATOM 901 C C . HIS A 1 111 ? 16.206 2.062 -8.973 1.00 57.59 111 HIS A C 1
ATOM 903 O O . HIS A 1 111 ? 16.048 1.764 -10.156 1.00 57.59 111 HIS A O 1
ATOM 909 N N . GLY A 1 112 ? 17.403 2.019 -8.372 1.00 50.19 112 GLY A N 1
ATOM 910 C CA . GLY A 1 112 ? 18.657 1.598 -9.006 1.00 50.19 1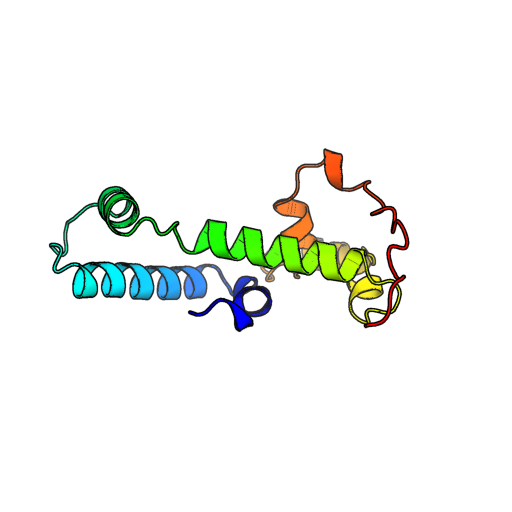12 GLY A CA 1
ATOM 911 C C . GLY A 1 112 ? 19.116 0.174 -8.674 1.00 50.19 112 GLY A C 1
ATOM 912 O O . GLY A 1 112 ? 20.166 -0.243 -9.164 1.00 50.19 112 GLY A O 1
ATOM 913 N N . VAL A 1 113 ? 18.372 -0.587 -7.859 1.00 50.62 113 VAL A N 1
ATOM 914 C CA . VAL A 1 113 ? 18.771 -1.956 -7.499 1.00 50.62 113 VAL A CA 1
ATOM 915 C C . VAL A 1 113 ? 18.493 -2.878 -8.683 1.00 50.62 113 VAL A C 1
ATOM 917 O O . VAL A 1 113 ? 17.393 -3.403 -8.854 1.00 50.62 113 VAL A O 1
ATOM 920 N N . LYS A 1 114 ? 19.520 -3.092 -9.511 1.00 49.47 114 LYS A N 1
ATOM 921 C CA . LYS A 1 114 ? 19.624 -4.310 -10.313 1.00 49.47 114 LYS A CA 1
ATOM 922 C C . LYS A 1 114 ? 19.694 -5.450 -9.305 1.00 49.47 114 LYS A C 1
ATOM 924 O O . LYS A 1 114 ? 20.681 -5.555 -8.582 1.00 49.47 114 LYS A O 1
ATOM 929 N N . VAL A 1 115 ? 18.624 -6.235 -9.189 1.00 54.38 115 VAL A N 1
ATOM 930 C CA . VAL A 1 115 ? 18.650 -7.465 -8.394 1.00 54.38 115 VAL A CA 1
ATOM 931 C C . VAL A 1 115 ? 19.775 -8.305 -8.985 1.00 54.38 115 VAL A C 1
ATOM 933 O O . VAL A 1 115 ? 19.662 -8.777 -10.112 1.00 54.38 115 VAL A O 1
ATOM 936 N N . HIS A 1 116 ? 20.902 -8.388 -8.281 1.00 43.72 116 HIS A N 1
ATOM 937 C CA . HIS A 1 116 ? 21.991 -9.258 -8.683 1.00 43.72 116 HIS A CA 1
ATOM 938 C C . HIS A 1 116 ? 21.465 -10.675 -8.462 1.00 43.72 116 HIS A C 1
ATOM 940 O O . HIS A 1 116 ? 21.274 -11.104 -7.322 1.00 43.72 116 HIS A O 1
ATOM 946 N N . THR A 1 117 ? 21.102 -11.352 -9.548 1.00 46.53 117 THR A N 1
ATOM 947 C CA . THR A 1 117 ? 20.799 -12.777 -9.545 1.00 46.53 117 THR A CA 1
ATOM 948 C C . THR A 1 117 ? 22.087 -13.494 -9.181 1.00 46.53 117 THR A C 1
ATOM 950 O O . THR A 1 117 ? 22.926 -13.772 -10.029 1.00 46.53 117 THR A O 1
ATOM 953 N N . ASN A 1 118 ? 22.285 -13.741 -7.889 1.00 41.25 118 ASN A N 1
ATOM 954 C CA . ASN A 1 118 ? 23.186 -14.801 -7.487 1.00 41.25 118 ASN A CA 1
ATOM 955 C C . ASN A 1 118 ? 22.479 -16.089 -7.893 1.00 41.25 118 ASN A C 1
ATOM 957 O O . ASN A 1 118 ? 21.458 -16.453 -7.302 1.00 41.25 118 ASN A O 1
ATOM 961 N N . ASP A 1 119 ? 22.984 -16.701 -8.957 1.00 48.03 119 ASP A N 1
ATOM 962 C CA . ASP A 1 119 ? 22.525 -17.962 -9.515 1.00 48.03 119 ASP A CA 1
ATOM 963 C C . ASP A 1 119 ? 22.659 -19.082 -8.474 1.00 48.03 119 ASP A C 1
ATOM 965 O O . ASP A 1 119 ? 23.594 -19.873 -8.483 1.00 48.03 119 ASP A O 1
ATOM 969 N N . PHE A 1 120 ? 21.695 -19.185 -7.562 1.00 46.12 120 PHE A N 1
ATOM 970 C CA . PHE A 1 120 ? 21.479 -20.385 -6.758 1.00 46.12 120 PHE A CA 1
ATOM 971 C C . PHE A 1 120 ? 20.457 -21.282 -7.463 1.00 46.12 120 PHE A C 1
ATOM 973 O O . PHE A 1 120 ? 19.480 -21.738 -6.877 1.00 46.12 120 PHE A O 1
ATOM 980 N N . CYS A 1 121 ? 20.675 -21.527 -8.758 1.00 50.78 121 CYS A N 1
ATOM 981 C CA . CYS A 1 121 ? 20.100 -22.676 -9.442 1.00 50.78 121 CYS A CA 1
ATOM 982 C C . CYS A 1 121 ? 21.142 -23.792 -9.432 1.00 50.78 121 CYS A C 1
ATOM 984 O O . CYS A 1 121 ? 21.851 -24.035 -10.402 1.00 50.78 121 CYS A O 1
ATOM 986 N N . GLY A 1 122 ? 21.237 -24.467 -8.298 1.00 49.38 122 GLY A N 1
ATOM 987 C CA . GLY A 1 122 ? 21.993 -25.695 -8.188 1.00 49.38 122 GLY A CA 1
ATOM 988 C C . GLY A 1 122 ? 21.612 -26.358 -6.888 1.00 49.38 122 GLY A C 1
ATOM 989 O O . GLY A 1 122 ? 22.131 -25.964 -5.853 1.00 49.38 122 GLY A O 1
ATOM 990 N N . HIS A 1 123 ? 20.679 -27.300 -6.942 1.00 48.06 123 HIS A N 1
ATOM 991 C CA . HIS A 1 123 ? 20.903 -28.708 -6.602 1.00 48.06 123 HIS A CA 1
ATOM 992 C C . HIS A 1 123 ? 19.593 -29.476 -6.901 1.00 48.06 123 HIS A C 1
ATOM 994 O O . HIS A 1 123 ? 18.525 -29.027 -6.478 1.00 48.06 123 HIS A O 1
ATOM 1000 N N . PRO A 1 124 ? 19.636 -30.568 -7.690 1.00 48.00 124 PRO A N 1
ATOM 1001 C CA . PRO A 1 124 ? 18.506 -31.478 -7.889 1.00 48.00 124 PRO A CA 1
ATOM 1002 C C . PRO A 1 124 ? 18.433 -32.490 -6.704 1.00 48.00 124 PRO A C 1
ATOM 1004 O O . PRO A 1 124 ? 19.249 -32.365 -5.789 1.00 48.00 124 PRO A O 1
ATOM 1007 N N . PRO A 1 125 ? 17.429 -33.395 -6.662 1.00 59.03 125 PRO A N 1
ATOM 1008 C CA . PRO A 1 125 ? 16.804 -33.917 -5.437 1.00 59.03 125 PRO A CA 1
ATOM 1009 C C . PRO A 1 125 ? 17.659 -34.874 -4.601 1.00 59.03 125 PRO A C 1
ATOM 1011 O O . PRO A 1 125 ? 18.547 -35.547 -5.172 1.00 59.03 125 PRO A O 1
#

Organism: Araneus ventricosus (NCBI:txid182803)

pLDDT: mean 80.5, std 13.34, range [41.25, 93.5]